Protein AF-A0A3U3R684-F1 (afdb_monomer_lite)

Secondary structure (DSSP, 8-state):
------------PPPSS--HHHHHHEEEETTEEEEE--S-BTTB-HHHHHHHHHHHHHT--HHHHTSPEEEEEEEETTEEEEEEEETTEEEEEEEGGGS--

pLDDT: mean 82.73, std 15.66, range [41.19, 95.19]

Foldseek 3Di:
DDDDPPPPQPFADQDPDDDPVQVLQFADDPNRTDHGADDDDQPDDSNNQSVVLVVQVVPDDPVQVVFDWDWDWDADPNWTWIFIGTPNGTRHIGTPVRTHD

Sequence (101 aa):
MLSIISFYSLAAEPRQEPTDAERARTVYIFHQPIVMLQAKFGLTTPEERVLRIRNTLRNFTKADVNEPLKIVPVTRYNQQGRLIVMNGKPVLLLAQTCLSD

Structure (mmCIF, N/CA/C/O backbone):
data_AF-A0A3U3R684-F1
#
_entry.id   AF-A0A3U3R684-F1
#
loop_
_atom_site.group_PDB
_atom_site.id
_atom_site.type_symbol
_atom_site.label_atom_id
_atom_site.label_alt_id
_atom_site.label_comp_id
_atom_site.label_asym_id
_atom_site.label_entity_id
_atom_site.label_seq_id
_atom_site.pdbx_PDB_ins_code
_atom_site.Cartn_x
_atom_site.Cartn_y
_atom_site.Cartn_z
_atom_site.occupancy
_atom_site.B_iso_or_equiv
_atom_site.auth_seq_id
_atom_site.auth_comp_id
_atom_site.auth_asym_id
_atom_site.auth_atom_id
_atom_site.pdbx_PDB_model_num
ATOM 1 N N . MET A 1 1 ? -9.433 -39.765 5.192 1.00 41.50 1 MET A N 1
ATOM 2 C CA . MET A 1 1 ? -9.143 -38.434 5.763 1.00 41.50 1 MET A CA 1
ATOM 3 C C . MET A 1 1 ? -9.022 -37.452 4.618 1.00 41.50 1 MET A C 1
ATOM 5 O O . MET A 1 1 ? -8.192 -37.668 3.746 1.00 41.50 1 MET A O 1
ATOM 9 N N . LEU A 1 2 ? -9.902 -36.455 4.566 1.00 41.34 2 LEU A N 1
ATOM 10 C CA . LEU A 1 2 ? -9.886 -35.417 3.540 1.00 41.34 2 LEU A CA 1
ATOM 11 C C . LEU A 1 2 ? -8.807 -34.394 3.939 1.00 41.34 2 LEU A C 1
ATOM 13 O O . LEU A 1 2 ? -9.016 -33.624 4.873 1.00 41.34 2 LEU A O 1
ATOM 17 N N . SER A 1 3 ? -7.630 -34.442 3.312 1.00 41.94 3 SER A N 1
ATOM 18 C CA . SER A 1 3 ? -6.587 -33.432 3.529 1.00 41.94 3 SER A CA 1
ATOM 19 C C . SER A 1 3 ? -7.033 -32.113 2.907 1.00 41.94 3 SER A C 1
ATOM 21 O O . SER A 1 3 ? -7.072 -31.976 1.687 1.00 41.94 3 SER A O 1
ATOM 23 N N . ILE A 1 4 ? -7.379 -31.144 3.753 1.00 49.19 4 ILE A N 1
ATOM 24 C CA . ILE A 1 4 ? -7.582 -29.753 3.352 1.00 49.19 4 ILE A CA 1
ATOM 25 C C . ILE A 1 4 ? -6.188 -29.168 3.111 1.00 49.19 4 ILE A C 1
ATOM 27 O O . ILE A 1 4 ? -5.465 -28.861 4.056 1.00 49.19 4 ILE A O 1
ATOM 31 N N . ILE A 1 5 ? -5.784 -29.067 1.847 1.00 49.44 5 ILE A N 1
ATOM 32 C CA . ILE A 1 5 ? -4.576 -28.333 1.464 1.00 49.44 5 ILE A CA 1
ATOM 33 C C . ILE A 1 5 ? -4.954 -26.849 1.476 1.00 49.44 5 ILE A C 1
ATOM 35 O O . ILE A 1 5 ? -5.565 -26.344 0.536 1.00 49.44 5 ILE A O 1
ATOM 39 N N . SER A 1 6 ? -4.651 -26.160 2.576 1.00 43.72 6 SER A N 1
ATOM 40 C CA . SER A 1 6 ? -4.702 -24.698 2.630 1.00 43.72 6 SER A CA 1
ATOM 41 C C . SER A 1 6 ? -3.523 -24.142 1.838 1.00 43.72 6 SER A C 1
ATOM 43 O O . SER A 1 6 ? -2.378 -24.228 2.278 1.00 43.72 6 SER A O 1
ATOM 45 N N . PHE A 1 7 ? -3.802 -23.577 0.665 1.00 41.78 7 PHE A N 1
ATOM 46 C CA . PHE A 1 7 ? -2.839 -22.789 -0.099 1.00 41.78 7 PHE A CA 1
ATOM 47 C C . PHE A 1 7 ? -2.611 -21.463 0.638 1.00 41.78 7 PHE A C 1
ATOM 49 O O . PHE A 1 7 ? -3.407 -20.530 0.535 1.00 41.78 7 PHE A O 1
ATOM 56 N N . TYR A 1 8 ? -1.555 -21.397 1.447 1.00 41.19 8 TYR A N 1
ATOM 57 C CA . TYR A 1 8 ? -1.069 -20.135 1.996 1.00 41.19 8 TYR A CA 1
ATOM 58 C C . TYR A 1 8 ? -0.362 -19.378 0.865 1.00 41.19 8 TYR A C 1
ATOM 60 O O . TYR A 1 8 ? 0.794 -19.657 0.566 1.00 41.19 8 TYR A O 1
ATOM 68 N N . SER A 1 9 ? -1.064 -18.446 0.214 1.00 46.19 9 SER A N 1
ATOM 69 C CA . SER A 1 9 ? -0.457 -17.510 -0.741 1.00 46.19 9 SER A CA 1
ATOM 70 C C . SER A 1 9 ? 0.647 -16.726 -0.037 1.00 46.19 9 SER A C 1
ATOM 72 O O . SER A 1 9 ? 0.363 -15.958 0.884 1.00 46.19 9 SER A O 1
ATOM 74 N N . LEU A 1 10 ? 1.901 -16.935 -0.440 1.00 49.09 10 LEU A N 1
ATOM 75 C CA . LEU A 1 10 ? 3.031 -16.477 0.364 1.00 49.09 10 LEU A CA 1
ATOM 76 C C . LEU A 1 10 ? 3.333 -14.981 0.272 1.00 49.09 10 LEU A C 1
ATOM 78 O O . LEU A 1 10 ? 3.940 -14.496 1.191 1.00 49.09 10 LEU A O 1
ATOM 82 N N . ALA A 1 11 ? 2.908 -14.199 -0.718 1.00 56.19 11 ALA A N 1
ATOM 83 C CA . ALA A 1 11 ? 3.456 -12.844 -0.960 1.00 56.19 11 ALA A CA 1
ATOM 84 C C . ALA A 1 11 ? 5.014 -12.749 -0.928 1.00 56.19 11 ALA A C 1
ATOM 86 O O . ALA A 1 11 ? 5.748 -13.631 -0.488 1.00 56.19 11 ALA A O 1
ATOM 87 N N . ALA A 1 12 ? 5.580 -11.666 -1.461 1.00 61.88 12 ALA A N 1
ATOM 88 C CA . ALA A 1 12 ? 7.030 -11.477 -1.388 1.00 61.88 12 ALA A CA 1
ATOM 89 C C . ALA A 1 12 ? 7.432 -11.053 0.038 1.00 61.88 12 ALA A C 1
ATOM 91 O O . ALA A 1 12 ? 7.313 -9.870 0.384 1.00 61.88 12 ALA A O 1
ATOM 92 N N . GLU A 1 13 ? 7.877 -12.015 0.854 1.00 62.81 13 GLU A N 1
ATOM 93 C CA . GLU A 1 13 ? 8.347 -11.771 2.221 1.00 62.81 13 GLU A CA 1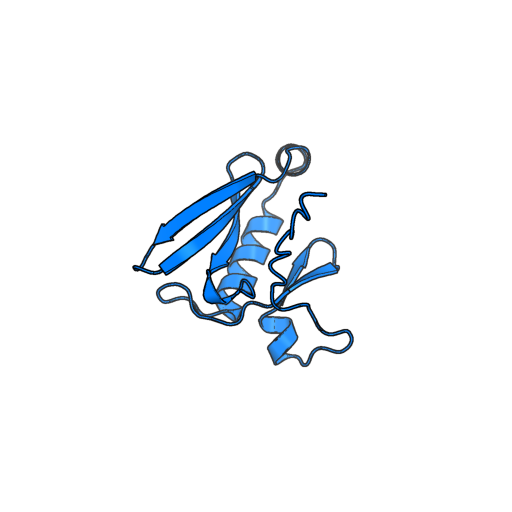
ATOM 94 C C . GLU A 1 13 ? 9.514 -10.763 2.236 1.00 62.81 13 GLU A C 1
ATOM 96 O O . GLU A 1 13 ? 10.464 -10.877 1.451 1.00 62.81 13 GLU A O 1
ATOM 101 N N . PRO A 1 14 ? 9.468 -9.748 3.114 1.00 63.44 14 PRO A N 1
ATOM 102 C CA . PRO A 1 14 ? 10.572 -8.811 3.279 1.00 63.44 14 PRO A CA 1
ATOM 103 C C . PRO A 1 14 ? 11.838 -9.488 3.826 1.00 63.44 14 PRO A C 1
ATOM 105 O O . PRO A 1 14 ? 11.785 -10.219 4.812 1.00 63.44 14 PRO A O 1
ATOM 108 N N . ARG A 1 15 ? 12.997 -9.211 3.216 1.00 68.12 15 ARG A N 1
ATOM 109 C CA . ARG A 1 15 ? 14.301 -9.748 3.655 1.00 68.12 15 ARG A CA 1
ATOM 110 C C . ARG A 1 15 ? 14.756 -9.120 4.979 1.00 68.12 15 ARG A C 1
ATOM 112 O O . ARG A 1 15 ? 14.437 -7.963 5.245 1.00 68.12 15 ARG A O 1
ATOM 119 N N . GLN A 1 16 ? 15.545 -9.860 5.769 1.00 65.50 16 GLN A N 1
ATOM 120 C CA . GLN A 1 16 ? 16.124 -9.376 7.036 1.00 65.50 16 GLN A CA 1
ATOM 121 C C . GLN A 1 16 ? 17.132 -8.226 6.836 1.00 65.50 16 GLN A C 1
ATOM 123 O O . GLN A 1 16 ? 17.147 -7.297 7.638 1.00 65.50 16 GLN A O 1
ATOM 128 N N . GLU A 1 17 ? 17.892 -8.230 5.735 1.00 76.69 17 GLU A N 1
ATOM 129 C CA . GLU A 1 17 ? 18.796 -7.138 5.334 1.00 76.69 17 GLU A CA 1
ATOM 130 C C . GLU A 1 17 ? 18.461 -6.655 3.911 1.00 76.69 17 GLU A C 1
ATOM 132 O O . GLU A 1 17 ? 19.086 -7.070 2.934 1.00 76.69 17 GLU A O 1
ATOM 137 N N . PRO A 1 18 ? 17.417 -5.826 3.752 1.00 79.62 18 PRO A N 1
ATOM 138 C CA . PRO A 1 18 ? 17.003 -5.336 2.447 1.00 79.62 18 PRO A CA 1
ATOM 139 C C . PRO A 1 18 ? 17.924 -4.210 1.964 1.00 79.62 18 PRO A C 1
ATOM 141 O O . PRO A 1 18 ? 18.234 -3.274 2.704 1.00 79.62 18 PRO A O 1
ATOM 144 N N . THR A 1 19 ? 18.287 -4.251 0.683 1.00 86.94 19 THR A N 1
ATOM 145 C CA . THR A 1 19 ? 18.927 -3.127 -0.020 1.00 86.94 19 THR A CA 1
ATOM 146 C C . THR A 1 19 ? 18.024 -1.888 -0.015 1.00 86.94 19 THR A C 1
ATOM 148 O O . THR A 1 19 ? 16.803 -2.000 0.112 1.00 86.94 19 THR A O 1
ATOM 151 N N . ASP A 1 20 ? 18.571 -0.689 -0.234 1.00 87.44 20 ASP A N 1
ATOM 152 C CA . ASP A 1 20 ? 17.755 0.538 -0.270 1.00 87.44 20 ASP A CA 1
ATOM 153 C C . ASP A 1 20 ? 16.646 0.493 -1.335 1.00 87.44 20 ASP A C 1
ATOM 155 O O . ASP A 1 20 ? 15.527 0.958 -1.101 1.00 87.44 20 ASP A O 1
ATOM 159 N N . ALA A 1 21 ? 16.908 -0.153 -2.475 1.00 85.94 21 ALA A N 1
ATOM 160 C CA . ALA A 1 21 ? 15.907 -0.380 -3.513 1.00 85.94 21 ALA A CA 1
ATOM 161 C C . ALA A 1 21 ? 14.791 -1.341 -3.060 1.00 85.94 21 ALA A C 1
ATOM 163 O O . ALA A 1 21 ? 13.626 -1.163 -3.412 1.00 85.94 21 ALA A O 1
ATOM 164 N N . GLU A 1 22 ? 15.104 -2.379 -2.284 1.00 86.94 22 GLU A N 1
ATOM 165 C CA . GLU A 1 22 ? 14.091 -3.265 -1.688 1.00 86.94 22 GLU A CA 1
ATOM 166 C C . GLU A 1 22 ? 13.304 -2.549 -0.583 1.00 86.94 22 GLU A C 1
ATOM 168 O O . GLU A 1 22 ? 12.079 -2.672 -0.521 1.00 86.94 22 GLU A O 1
ATOM 173 N N . ARG A 1 23 ? 13.964 -1.714 0.227 1.00 87.88 23 ARG A N 1
ATOM 174 C CA . ARG A 1 23 ? 13.308 -0.887 1.253 1.00 87.88 23 ARG A CA 1
ATOM 175 C C . ARG A 1 23 ? 12.318 0.100 0.647 1.00 87.88 23 ARG A C 1
ATOM 177 O O . ARG A 1 23 ? 11.214 0.238 1.167 1.00 87.88 23 ARG A O 1
ATOM 184 N N . ALA A 1 24 ? 12.671 0.746 -0.465 1.00 90.25 24 ALA A N 1
ATOM 185 C CA . ALA A 1 24 ? 11.791 1.676 -1.177 1.00 90.25 24 ALA A CA 1
ATOM 186 C C . ALA A 1 24 ? 10.521 1.003 -1.728 1.00 90.25 24 ALA A C 1
ATOM 188 O O . ALA A 1 24 ? 9.484 1.650 -1.871 1.00 90.25 24 ALA A O 1
ATOM 189 N N . ARG A 1 25 ? 10.594 -0.305 -1.996 1.00 91.25 25 ARG A N 1
ATOM 190 C CA . ARG A 1 25 ? 9.492 -1.137 -2.497 1.00 91.25 25 ARG A CA 1
ATOM 191 C C . ARG A 1 25 ? 8.731 -1.870 -1.394 1.00 91.25 25 ARG A C 1
ATOM 193 O O . ARG A 1 25 ? 7.710 -2.495 -1.675 1.00 91.25 25 ARG A O 1
ATOM 200 N N . THR A 1 26 ? 9.184 -1.777 -0.147 1.00 89.62 26 THR A N 1
ATOM 201 C CA . THR A 1 26 ? 8.584 -2.475 0.991 1.00 89.62 26 THR A CA 1
ATOM 202 C C . THR A 1 26 ? 7.647 -1.558 1.765 1.00 89.62 26 THR A C 1
ATOM 204 O O . THR A 1 26 ? 7.992 -0.442 2.156 1.00 89.62 26 THR A O 1
ATOM 207 N N . VAL A 1 27 ? 6.430 -2.041 2.005 1.00 89.94 27 VAL A N 1
ATOM 208 C CA . VAL A 1 27 ? 5.456 -1.374 2.868 1.00 89.94 27 VAL A CA 1
ATOM 209 C C . VAL A 1 27 ? 5.784 -1.714 4.315 1.00 89.94 27 VAL A C 1
ATOM 211 O O . VAL A 1 27 ? 5.815 -2.886 4.684 1.00 89.94 27 VAL A O 1
ATOM 214 N N . TYR A 1 28 ? 5.982 -0.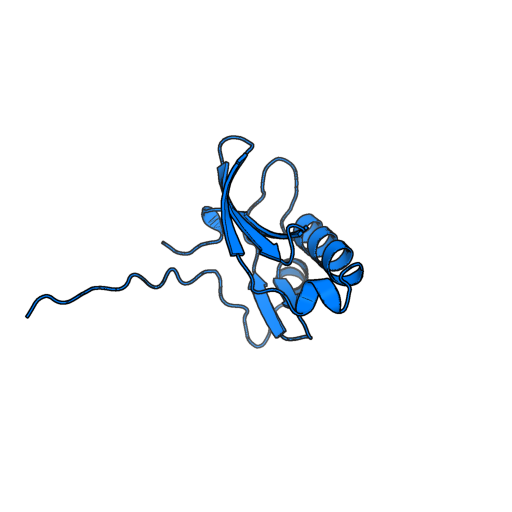683 5.135 1.00 87.50 28 TYR A N 1
ATOM 215 C CA . TYR A 1 28 ? 6.183 -0.815 6.576 1.00 87.50 28 TYR A CA 1
ATOM 216 C C . TYR A 1 28 ? 4.964 -0.294 7.333 1.00 87.50 28 TYR A C 1
ATOM 218 O O . TYR A 1 28 ? 4.470 0.797 7.040 1.00 87.50 28 TYR A O 1
ATOM 226 N N . ILE A 1 29 ? 4.524 -1.044 8.341 1.00 84.69 29 ILE A N 1
ATOM 227 C CA . ILE A 1 29 ? 3.488 -0.640 9.297 1.00 84.69 29 ILE A CA 1
ATOM 228 C C . ILE A 1 29 ? 4.073 -0.828 10.698 1.00 84.69 29 ILE A C 1
ATOM 230 O O . ILE A 1 29 ? 4.624 -1.880 10.995 1.00 84.69 29 ILE A O 1
ATOM 234 N N . PHE A 1 30 ? 4.025 0.207 11.542 1.00 81.19 30 PHE A N 1
ATOM 235 C CA . PHE A 1 30 ? 4.646 0.206 12.880 1.00 81.19 30 PHE A CA 1
ATOM 236 C C . PHE A 1 30 ? 6.114 -0.273 12.902 1.00 81.19 30 PHE A C 1
ATOM 238 O O . PHE A 1 30 ? 6.547 -0.909 13.856 1.00 81.19 30 PHE A O 1
ATOM 245 N N . HIS A 1 31 ? 6.887 0.061 11.861 1.00 82.44 31 HIS A N 1
ATOM 246 C CA . HIS A 1 31 ? 8.284 -0.365 11.646 1.00 82.44 31 HIS A CA 1
ATOM 247 C C . HIS A 1 31 ? 8.481 -1.845 11.292 1.00 82.44 31 HIS A C 1
ATOM 249 O O . HIS A 1 31 ? 9.610 -2.264 11.054 1.00 82.44 31 HIS A O 1
ATOM 255 N N . GLN A 1 32 ? 7.405 -2.617 11.170 1.00 85.31 32 GLN A N 1
ATOM 256 C CA . GLN A 1 32 ? 7.459 -3.984 10.672 1.00 85.31 32 GLN A CA 1
ATOM 257 C C . GLN A 1 32 ? 7.261 -3.988 9.157 1.00 85.31 32 GLN A C 1
ATOM 259 O O . GLN A 1 32 ? 6.337 -3.331 8.661 1.00 85.31 32 GLN A O 1
ATOM 264 N N . PRO A 1 33 ? 8.119 -4.685 8.400 1.00 87.12 33 PRO A N 1
ATOM 265 C CA . PRO A 1 33 ? 7.912 -4.822 6.977 1.00 87.12 33 PRO A CA 1
ATOM 266 C C . PRO A 1 33 ? 6.772 -5.821 6.745 1.00 87.12 33 PRO A C 1
ATOM 268 O O . PRO A 1 33 ? 6.779 -6.923 7.281 1.00 87.12 33 PRO A O 1
ATOM 271 N N . ILE A 1 34 ? 5.769 -5.419 5.969 1.00 85.75 34 ILE A N 1
ATOM 272 C CA . ILE A 1 34 ? 4.549 -6.213 5.769 1.00 85.75 34 ILE A CA 1
ATOM 273 C C . ILE A 1 34 ? 4.576 -6.937 4.429 1.00 85.75 34 ILE A C 1
ATOM 275 O O . ILE A 1 34 ? 4.177 -8.090 4.334 1.00 85.75 34 ILE A O 1
ATOM 279 N N . VAL A 1 35 ? 5.019 -6.252 3.376 1.00 87.12 35 VAL A N 1
ATOM 280 C CA . VAL A 1 35 ? 5.044 -6.807 2.020 1.00 87.12 35 VAL A CA 1
ATOM 281 C C . VAL A 1 35 ? 5.972 -5.992 1.134 1.00 87.12 35 VAL A C 1
ATOM 283 O O . VAL A 1 35 ? 5.991 -4.759 1.212 1.00 87.12 35 VAL A O 1
ATOM 286 N N . MET A 1 36 ? 6.700 -6.667 0.249 1.00 89.56 36 MET A N 1
ATOM 287 C CA . MET A 1 36 ? 7.434 -6.012 -0.828 1.00 89.56 36 MET A CA 1
ATOM 288 C C . MET A 1 36 ? 6.585 -5.955 -2.105 1.00 89.56 36 MET A C 1
ATOM 290 O O . MET A 1 36 ? 6.132 -6.973 -2.625 1.00 89.56 36 MET A O 1
ATOM 294 N N . LEU A 1 37 ? 6.364 -4.754 -2.642 1.00 90.62 37 LEU A N 1
ATOM 295 C CA . LEU A 1 37 ? 5.660 -4.562 -3.906 1.00 90.62 37 LEU A CA 1
ATOM 296 C C . LEU A 1 37 ? 6.610 -4.834 -5.077 1.00 90.62 37 LEU A C 1
ATOM 298 O O . LEU A 1 37 ? 7.645 -4.187 -5.207 1.00 90.62 37 LEU A O 1
ATOM 302 N N . GLN A 1 38 ? 6.245 -5.770 -5.953 1.00 84.69 38 GLN A N 1
ATOM 303 C CA . GLN A 1 38 ? 7.117 -6.178 -7.062 1.00 84.69 38 GLN A CA 1
ATOM 304 C C . GLN A 1 38 ? 6.728 -5.580 -8.418 1.00 84.69 38 GLN A C 1
ATOM 306 O O . GLN A 1 38 ? 7.585 -5.406 -9.279 1.00 84.69 38 GLN A O 1
ATOM 311 N N . ALA A 1 39 ? 5.454 -5.230 -8.612 1.00 84.31 39 ALA A N 1
ATOM 312 C CA . ALA A 1 39 ? 4.929 -4.840 -9.918 1.00 84.31 39 ALA A CA 1
ATOM 313 C C . ALA A 1 39 ? 4.214 -3.485 -9.910 1.00 84.31 39 ALA A C 1
ATOM 315 O O . ALA A 1 39 ? 3.663 -3.037 -8.895 1.00 84.31 39 ALA A O 1
ATOM 316 N N . LYS A 1 40 ? 4.168 -2.861 -11.092 1.00 90.44 40 LYS A N 1
ATOM 317 C CA . LYS A 1 40 ? 3.296 -1.713 -11.353 1.00 90.44 40 LYS A CA 1
ATOM 318 C C . LYS A 1 40 ? 1.830 -2.115 -11.210 1.00 90.44 40 LYS A C 1
ATOM 320 O O . LYS A 1 40 ? 1.443 -3.244 -11.515 1.00 90.44 40 LYS A O 1
ATOM 325 N N . PHE A 1 41 ? 1.015 -1.162 -10.777 1.00 87.88 41 PHE A N 1
ATOM 326 C CA . PHE A 1 41 ? -0.438 -1.292 -10.822 1.00 87.88 41 PHE A CA 1
ATOM 327 C C . PHE A 1 41 ? -1.015 -0.062 -11.522 1.00 87.88 41 PHE A C 1
ATOM 329 O O . PHE A 1 41 ? -0.872 1.063 -11.027 1.00 87.88 41 PHE A O 1
ATOM 336 N N . GLY A 1 42 ? -1.603 -0.264 -12.700 1.00 88.81 42 GLY A N 1
ATOM 337 C CA . GLY A 1 42 ? -1.843 0.812 -13.657 1.00 88.81 42 GLY A CA 1
ATOM 338 C C . GLY A 1 42 ? -0.537 1.524 -14.023 1.00 88.81 42 GLY A C 1
ATOM 339 O O . GLY A 1 42 ? 0.453 0.886 -14.376 1.00 88.81 42 GLY A O 1
ATOM 340 N N . LEU A 1 43 ? -0.524 2.852 -13.892 1.00 90.25 43 LEU A N 1
ATOM 341 C CA . LEU A 1 43 ? 0.636 3.689 -14.226 1.00 90.25 43 LEU A CA 1
ATOM 342 C C . LEU A 1 43 ? 1.620 3.896 -13.061 1.00 90.25 43 LEU A C 1
ATOM 344 O O . LEU A 1 43 ? 2.667 4.496 -13.269 1.00 90.25 43 LEU A O 1
ATOM 348 N N . THR A 1 44 ? 1.306 3.405 -11.857 1.00 91.62 44 THR A N 1
ATOM 349 C CA . THR A 1 44 ? 2.108 3.681 -10.648 1.00 91.62 44 THR A CA 1
ATOM 350 C C . THR A 1 44 ? 3.193 2.636 -10.402 1.00 91.62 44 THR A C 1
ATOM 352 O O . THR A 1 44 ? 2.922 1.430 -10.496 1.00 91.62 44 THR A O 1
ATOM 355 N N . THR A 1 45 ? 4.406 3.078 -10.055 1.00 93.81 45 THR A N 1
ATOM 356 C CA . THR A 1 45 ? 5.518 2.187 -9.680 1.00 93.81 45 THR A CA 1
ATOM 357 C C . THR A 1 45 ? 5.328 1.593 -8.278 1.00 93.81 45 THR A C 1
ATOM 359 O O . THR A 1 45 ? 4.535 2.107 -7.480 1.00 93.81 45 THR A O 1
ATOM 362 N N . PRO A 1 46 ? 6.022 0.489 -7.942 1.00 92.75 46 PRO A N 1
ATOM 363 C CA . PRO A 1 46 ? 6.058 -0.024 -6.575 1.00 92.75 46 PRO A CA 1
ATOM 364 C C . PRO A 1 46 ? 6.416 1.037 -5.522 1.00 92.75 46 PRO A C 1
ATOM 366 O O . PRO A 1 46 ? 5.724 1.153 -4.513 1.00 92.75 46 PRO A O 1
ATOM 369 N N . GLU A 1 47 ? 7.437 1.852 -5.773 1.00 94.19 47 GLU A N 1
ATOM 370 C CA . GLU A 1 47 ? 7.946 2.877 -4.855 1.00 94.19 47 GLU A CA 1
ATOM 371 C C . GLU A 1 47 ? 6.922 3.999 -4.643 1.00 94.19 47 GLU A C 1
ATOM 373 O O . GLU A 1 47 ? 6.609 4.365 -3.508 1.00 94.19 47 GLU A O 1
ATOM 378 N N . GLU A 1 48 ? 6.315 4.502 -5.723 1.00 95.19 48 GLU A N 1
ATOM 379 C CA . GLU A 1 48 ? 5.239 5.500 -5.654 1.00 95.19 48 GLU A CA 1
ATOM 380 C C . GLU A 1 48 ? 4.044 4.986 -4.849 1.00 95.19 48 GLU A C 1
ATOM 382 O O . GLU A 1 48 ? 3.423 5.716 -4.068 1.00 95.19 48 GLU A O 1
ATOM 387 N N . ARG A 1 49 ? 3.720 3.699 -5.005 1.00 93.38 49 ARG A N 1
ATOM 388 C CA . ARG A 1 49 ? 2.652 3.061 -4.237 1.00 93.38 49 ARG A CA 1
ATOM 389 C C . ARG A 1 49 ? 3.010 2.972 -2.760 1.00 93.38 49 ARG A C 1
ATOM 391 O O . ARG A 1 49 ? 2.145 3.300 -1.950 1.00 93.38 49 ARG 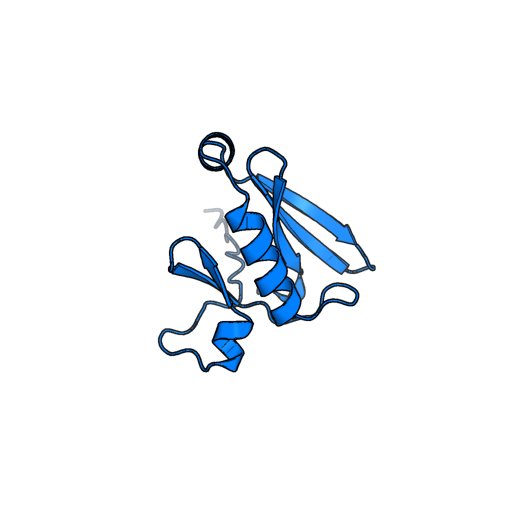A O 1
ATOM 398 N N . VAL A 1 50 ? 4.243 2.599 -2.405 1.00 93.94 50 VAL A N 1
ATOM 399 C CA . VAL A 1 50 ? 4.724 2.615 -1.010 1.00 93.94 50 VAL A CA 1
ATOM 400 C C . VAL A 1 50 ? 4.600 4.016 -0.412 1.00 93.94 50 VAL A C 1
ATOM 402 O O . VAL A 1 50 ? 4.070 4.162 0.690 1.00 93.94 50 VAL A O 1
ATOM 405 N N . LEU A 1 51 ? 5.007 5.056 -1.145 1.00 93.44 51 LEU A N 1
ATOM 406 C CA . LEU A 1 51 ? 4.870 6.445 -0.696 1.00 93.44 51 LEU A CA 1
ATOM 407 C C . LEU A 1 51 ? 3.405 6.839 -0.481 1.00 93.44 51 LEU A C 1
ATOM 409 O O . LEU A 1 51 ? 3.061 7.409 0.556 1.00 93.44 51 LEU A O 1
ATOM 413 N N . ARG A 1 52 ? 2.513 6.488 -1.412 1.00 92.19 52 ARG A N 1
ATOM 414 C CA . ARG A 1 52 ? 1.075 6.758 -1.275 1.00 92.19 52 ARG A CA 1
ATOM 415 C C . ARG A 1 52 ? 0.464 6.033 -0.076 1.00 92.19 52 ARG A C 1
ATOM 417 O O . ARG A 1 52 ? -0.331 6.631 0.649 1.00 92.19 52 ARG A O 1
ATOM 424 N N . ILE A 1 53 ? 0.835 4.773 0.148 1.00 92.75 53 ILE A N 1
ATOM 425 C CA . ILE A 1 53 ? 0.391 3.984 1.305 1.00 92.75 53 ILE A CA 1
ATOM 426 C C . ILE A 1 53 ? 0.871 4.643 2.597 1.00 92.75 53 ILE A C 1
ATOM 428 O O . ILE A 1 53 ? 0.067 4.882 3.492 1.00 92.75 53 ILE A O 1
ATOM 432 N N . ARG A 1 54 ? 2.149 5.035 2.665 1.00 91.69 54 ARG A N 1
ATOM 433 C CA . ARG A 1 54 ? 2.712 5.752 3.816 1.00 91.69 54 ARG A CA 1
ATOM 434 C C . ARG A 1 54 ? 1.941 7.039 4.111 1.00 91.69 54 ARG A C 1
ATOM 436 O O . ARG A 1 54 ? 1.579 7.276 5.258 1.00 91.69 54 ARG A O 1
ATOM 443 N N . ASN A 1 55 ? 1.654 7.847 3.091 1.00 91.69 55 ASN A N 1
ATOM 444 C CA . ASN A 1 55 ? 0.874 9.078 3.252 1.00 91.69 55 ASN A CA 1
ATOM 445 C C . ASN A 1 55 ? -0.556 8.795 3.724 1.00 91.69 55 ASN A C 1
ATOM 447 O O . ASN A 1 55 ? -1.084 9.525 4.554 1.00 91.69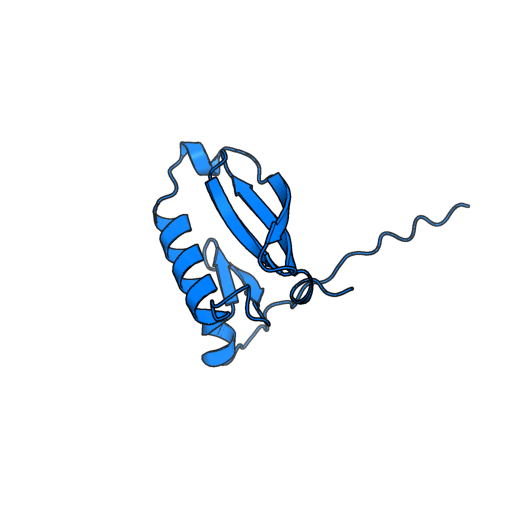 55 ASN A O 1
ATOM 451 N N . THR A 1 56 ? -1.162 7.712 3.237 1.00 89.69 56 THR A N 1
ATOM 452 C CA . THR A 1 56 ? -2.510 7.302 3.639 1.00 89.69 56 THR A CA 1
ATOM 453 C C . THR A 1 56 ? -2.544 6.874 5.105 1.00 89.69 56 THR A C 1
ATOM 455 O O . THR A 1 56 ? -3.365 7.378 5.863 1.00 89.69 56 THR A O 1
ATOM 458 N N . LEU A 1 57 ? -1.599 6.030 5.530 1.00 89.25 57 LEU A N 1
ATOM 459 C CA . LEU A 1 57 ? -1.475 5.556 6.911 1.00 89.25 57 LEU A CA 1
ATOM 460 C C . LEU A 1 57 ? -1.223 6.691 7.913 1.00 89.25 57 LEU A C 1
ATOM 462 O O . LEU A 1 57 ? -1.739 6.647 9.024 1.00 89.25 57 LEU A O 1
ATOM 466 N N . ARG A 1 58 ? -0.475 7.735 7.529 1.00 90.50 58 ARG A N 1
ATOM 467 C CA . ARG A 1 58 ? -0.259 8.921 8.384 1.00 90.50 58 ARG A CA 1
ATOM 468 C C . ARG A 1 58 ? -1.546 9.689 8.692 1.00 90.50 58 ARG A C 1
ATOM 470 O O . ARG A 1 58 ? -1.586 10.399 9.689 1.00 90.50 58 ARG A O 1
ATOM 477 N N . ASN A 1 59 ? -2.574 9.539 7.859 1.00 91.25 59 ASN A N 1
ATOM 478 C CA . ASN A 1 59 ? -3.863 10.208 8.022 1.00 91.25 59 ASN A CA 1
ATOM 479 C C . ASN A 1 59 ? -4.891 9.345 8.775 1.00 91.25 59 ASN A C 1
ATOM 481 O O . ASN A 1 59 ? -6.061 9.722 8.860 1.00 91.25 59 ASN A O 1
ATOM 485 N N . PHE A 1 60 ? -4.490 8.177 9.288 1.00 90.94 60 PHE A N 1
ATOM 486 C CA . PHE A 1 60 ? -5.380 7.314 10.058 1.00 90.94 60 PHE A CA 1
ATOM 487 C C . PHE A 1 60 ? -5.523 7.820 11.488 1.00 90.94 60 PHE A C 1
ATOM 489 O O . PHE A 1 60 ? -4.567 8.234 12.139 1.00 90.94 60 PHE A O 1
ATOM 496 N N . THR A 1 61 ? -6.753 7.763 11.978 1.00 92.69 61 THR A N 1
ATOM 497 C CA . THR A 1 61 ? -7.124 8.154 13.335 1.00 92.69 61 THR A CA 1
ATOM 498 C C . THR A 1 61 ? -7.194 6.937 14.252 1.00 92.69 61 THR A C 1
ATOM 500 O O . THR A 1 61 ? -7.229 5.793 13.796 1.00 92.69 61 THR A O 1
ATOM 503 N N . LYS A 1 62 ? -7.300 7.176 15.565 1.00 91.81 62 LYS A N 1
ATOM 504 C CA . LYS A 1 62 ? -7.529 6.106 16.549 1.00 91.81 62 LYS A CA 1
ATOM 505 C C . LYS A 1 62 ? -8.808 5.306 16.258 1.00 91.81 62 LYS A C 1
ATOM 507 O O . LYS A 1 62 ? -8.827 4.100 16.459 1.00 91.81 62 LYS A O 1
ATOM 512 N N . ALA A 1 63 ? -9.859 5.973 15.778 1.00 93.12 63 ALA A N 1
ATOM 513 C CA . ALA A 1 63 ? -11.105 5.310 15.406 1.00 93.12 63 ALA A CA 1
ATOM 514 C C . ALA A 1 63 ? -10.905 4.370 14.210 1.00 93.12 63 ALA A C 1
ATOM 516 O O . ALA A 1 63 ? -11.433 3.267 14.220 1.00 93.12 63 ALA A O 1
ATOM 517 N N . ASP A 1 64 ? -10.090 4.773 13.228 1.00 91.88 64 ASP A N 1
ATOM 518 C CA . ASP A 1 64 ? -9.797 3.923 12.073 1.00 91.88 64 ASP A CA 1
ATOM 519 C C . ASP A 1 64 ? -9.069 2.643 12.496 1.00 91.88 64 ASP A C 1
ATOM 521 O O . ASP A 1 64 ? -9.490 1.555 12.129 1.00 91.88 64 ASP A O 1
ATOM 525 N N . VAL A 1 65 ? -8.018 2.762 13.314 1.00 89.12 65 VAL A N 1
ATOM 526 C CA . VAL A 1 65 ? -7.179 1.615 13.722 1.00 89.12 65 VAL A CA 1
ATOM 527 C C . VAL A 1 65 ? -7.850 0.636 14.681 1.00 89.12 65 VAL A C 1
ATOM 529 O O . VAL A 1 65 ? -7.348 -0.470 14.853 1.00 89.12 65 VAL A O 1
ATOM 532 N N . ASN A 1 66 ? -8.970 1.021 15.295 1.00 92.50 66 ASN A N 1
ATOM 533 C CA . ASN A 1 66 ? -9.764 0.124 16.134 1.00 92.50 66 ASN A CA 1
ATOM 534 C C . ASN A 1 66 ? -10.659 -0.815 15.312 1.00 92.50 66 ASN A C 1
ATOM 536 O O . ASN A 1 66 ? -11.164 -1.798 15.851 1.00 92.50 66 ASN A O 1
ATOM 540 N N . GLU A 1 67 ? -10.865 -0.523 14.028 1.00 94.00 67 GLU A N 1
ATOM 541 C CA . GLU A 1 67 ? -11.653 -1.369 13.140 1.00 94.00 67 GLU A CA 1
ATOM 542 C C . GLU A 1 67 ? -10.793 -2.488 12.533 1.00 94.00 67 GLU A C 1
ATOM 544 O O . GLU A 1 67 ? -9.635 -2.263 12.162 1.00 94.00 67 GLU A O 1
ATOM 549 N N . PRO A 1 68 ? -11.349 -3.699 12.354 1.00 92.81 68 PRO A N 1
ATOM 550 C CA . PRO A 1 68 ? -10.622 -4.792 11.731 1.00 92.81 68 PRO A CA 1
ATOM 551 C C . PRO A 1 68 ? -10.307 -4.495 10.260 1.00 92.81 68 PRO A C 1
ATOM 553 O O . PRO A 1 68 ? -11.088 -3.870 9.532 1.00 92.81 68 PRO A O 1
ATOM 556 N N . LEU A 1 69 ? -9.173 -5.028 9.798 1.00 91.94 69 LEU A N 1
ATOM 557 C CA . LEU A 1 69 ? -8.833 -5.055 8.379 1.00 91.94 69 LEU A CA 1
ATOM 558 C C . LEU A 1 69 ? -9.839 -5.914 7.606 1.00 91.94 69 LEU A C 1
ATOM 560 O O . LEU A 1 69 ? -10.163 -7.032 8.007 1.00 91.94 69 LEU A O 1
ATOM 564 N N . LYS A 1 70 ? -10.292 -5.409 6.459 1.00 94.06 70 LYS A N 1
ATOM 565 C CA . LYS A 1 70 ? -11.149 -6.136 5.515 1.00 94.06 70 LYS A CA 1
ATOM 566 C C . LYS A 1 70 ? -10.462 -6.213 4.161 1.00 94.06 70 LYS A C 1
ATOM 568 O O . LYS A 1 70 ? -9.787 -5.273 3.745 1.00 94.06 70 LYS A O 1
ATOM 573 N N . ILE A 1 71 ? -10.655 -7.326 3.464 1.00 93.62 71 ILE A N 1
ATOM 574 C CA . ILE A 1 71 ? -10.101 -7.545 2.128 1.00 93.62 71 ILE A CA 1
ATOM 575 C C . ILE A 1 71 ? -11.242 -7.487 1.120 1.00 93.62 71 ILE A C 1
ATOM 577 O O . ILE A 1 71 ? -12.212 -8.232 1.228 1.00 93.62 71 ILE A O 1
ATOM 581 N N . VAL A 1 72 ? -11.108 -6.614 0.127 1.00 94.00 72 VAL A N 1
ATOM 582 C CA . VAL A 1 72 ? -12.067 -6.451 -0.964 1.00 94.00 72 VAL A CA 1
ATOM 583 C C . VAL A 1 72 ? -11.383 -6.845 -2.277 1.00 94.00 72 V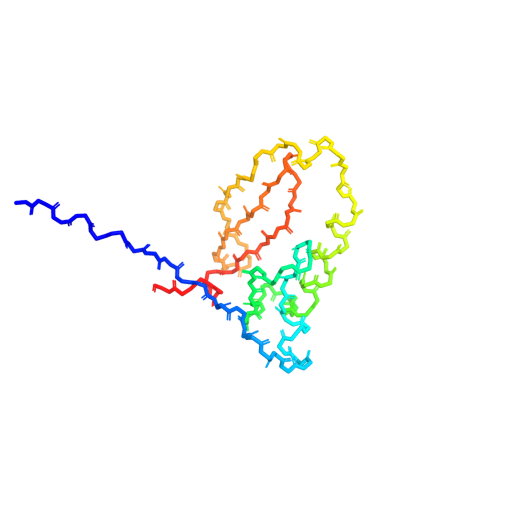AL A C 1
ATOM 585 O O . VAL A 1 72 ? -10.337 -6.274 -2.608 1.00 94.00 72 VAL A O 1
ATOM 588 N N . PRO A 1 73 ? -11.914 -7.819 -3.040 1.00 93.69 73 PRO A N 1
ATOM 589 C CA . PRO A 1 73 ? -11.398 -8.113 -4.371 1.00 93.69 73 PRO A CA 1
ATOM 590 C C . PRO A 1 73 ? -11.672 -6.926 -5.296 1.00 93.69 73 PRO A C 1
ATOM 592 O O . PRO A 1 73 ? -12.759 -6.349 -5.282 1.00 93.69 73 PRO A O 1
ATOM 595 N N . VAL A 1 74 ? -10.681 -6.542 -6.098 1.00 92.62 74 VAL A N 1
ATOM 596 C CA . VAL A 1 74 ? -10.814 -5.421 -7.033 1.00 92.62 74 VAL A CA 1
ATOM 597 C C . VAL A 1 74 ? -10.225 -5.770 -8.390 1.00 92.62 74 VAL A C 1
ATOM 599 O O . VAL A 1 74 ? -9.197 -6.440 -8.476 1.00 92.62 74 VAL A O 1
ATOM 602 N N . THR A 1 75 ? -10.843 -5.240 -9.441 1.00 92.56 75 THR A N 1
ATOM 603 C CA . THR A 1 75 ? -10.312 -5.275 -10.806 1.00 92.56 75 THR A CA 1
ATOM 604 C C . THR A 1 75 ? -10.183 -3.842 -11.299 1.00 92.56 75 THR A C 1
ATOM 606 O O . THR A 1 75 ? -11.169 -3.108 -11.350 1.00 92.56 75 THR A O 1
ATOM 609 N N . ARG A 1 76 ? -8.962 -3.407 -11.618 1.00 89.38 76 ARG A N 1
ATOM 610 C CA . ARG A 1 76 ? -8.674 -2.067 -12.157 1.00 89.38 76 ARG A CA 1
ATOM 611 C C . ARG A 1 76 ? -7.531 -2.157 -13.154 1.00 89.38 76 ARG A C 1
ATOM 613 O O . ARG A 1 76 ? -6.610 -2.931 -12.944 1.00 89.38 76 ARG A O 1
ATOM 620 N N . TYR A 1 77 ? -7.583 -1.363 -14.223 1.00 89.19 77 TYR A N 1
ATOM 621 C CA . TYR A 1 77 ? -6.569 -1.389 -15.291 1.00 89.19 77 TYR A CA 1
ATOM 622 C C . TYR A 1 77 ? -6.361 -2.788 -15.897 1.00 89.19 77 TYR A C 1
ATOM 624 O O . TYR A 1 77 ? -5.243 -3.162 -16.229 1.00 89.19 77 TYR A O 1
ATOM 632 N N . ASN A 1 78 ? -7.434 -3.584 -15.981 1.00 89.19 78 ASN A N 1
ATOM 633 C CA . ASN A 1 78 ? -7.390 -4.998 -16.372 1.00 89.19 78 ASN A CA 1
ATOM 634 C C . ASN A 1 78 ? -6.466 -5.877 -15.497 1.00 89.19 78 ASN A C 1
ATOM 636 O O . ASN A 1 78 ? -6.082 -6.973 -15.890 1.00 89.19 78 ASN A O 1
ATOM 640 N N . GLN A 1 79 ? -6.111 -5.403 -14.300 1.00 88.81 79 GLN A N 1
ATOM 641 C CA . GLN A 1 79 ? -5.345 -6.133 -13.300 1.00 88.81 79 GLN A CA 1
ATOM 642 C C . GLN A 1 79 ? -6.253 -6.479 -12.121 1.00 88.81 79 GLN A C 1
ATOM 644 O O . GLN A 1 79 ? -6.979 -5.629 -11.593 1.00 88.81 79 GLN A O 1
ATOM 649 N N . GLN A 1 80 ? -6.194 -7.736 -11.691 1.00 91.44 80 GLN A N 1
ATOM 650 C CA . GLN A 1 80 ? -6.824 -8.165 -10.449 1.00 91.44 80 GLN A CA 1
ATOM 651 C C . GLN A 1 80 ? -5.950 -7.789 -9.252 1.00 91.44 80 GLN A C 1
ATOM 653 O O . GLN A 1 80 ? -4.717 -7.734 -9.331 1.00 91.44 80 GLN A O 1
ATOM 658 N N . GLY A 1 81 ? -6.598 -7.538 -8.123 1.00 90.62 81 GLY A N 1
ATOM 659 C CA . GLY A 1 81 ? -5.920 -7.253 -6.875 1.00 90.62 81 GLY A CA 1
ATOM 660 C C . GLY A 1 81 ? -6.784 -7.497 -5.649 1.00 90.62 81 GLY A C 1
ATOM 661 O O . GLY A 1 81 ? -7.952 -7.895 -5.722 1.00 90.62 81 GLY A O 1
ATOM 662 N N . ARG A 1 82 ? -6.175 -7.251 -4.496 1.00 92.12 82 ARG A N 1
ATOM 663 C CA . ARG A 1 82 ? -6.813 -7.277 -3.182 1.00 92.12 82 ARG A CA 1
ATOM 664 C C . ARG A 1 82 ? -6.619 -5.915 -2.540 1.00 92.12 82 ARG A C 1
ATOM 666 O O . ARG A 1 82 ? -5.489 -5.495 -2.294 1.00 92.12 82 ARG A O 1
ATOM 673 N N . LEU A 1 83 ? -7.718 -5.204 -2.316 1.00 92.88 83 LEU A N 1
ATOM 674 C CA . LEU A 1 83 ? -7.709 -3.953 -1.578 1.00 92.88 83 LEU A CA 1
ATOM 675 C C . LEU A 1 83 ? -7.942 -4.262 -0.103 1.00 92.88 83 LEU A C 1
ATOM 677 O O . LEU A 1 83 ? -9.010 -4.727 0.283 1.00 92.88 83 LEU A O 1
ATOM 681 N N . ILE A 1 84 ? -6.935 -3.989 0.710 1.00 92.94 84 ILE A N 1
ATOM 682 C CA . ILE A 1 84 ? -7.035 -4.021 2.160 1.00 92.94 84 ILE A CA 1
ATOM 683 C C . ILE A 1 84 ? -7.576 -2.664 2.598 1.00 92.94 84 ILE A C 1
ATOM 685 O O . ILE A 1 84 ? -7.013 -1.619 2.252 1.00 92.94 84 ILE A O 1
ATOM 689 N N . VAL A 1 85 ? -8.680 -2.683 3.336 1.00 94.12 85 VAL A N 1
ATOM 690 C CA . VAL A 1 85 ? -9.344 -1.497 3.877 1.00 94.12 85 VAL A CA 1
ATOM 691 C C . VAL A 1 85 ? -9.473 -1.599 5.389 1.00 94.12 85 VAL A C 1
ATOM 693 O O . VAL A 1 85 ? -9.564 -2.690 5.947 1.00 94.12 85 VAL A O 1
ATOM 696 N N . MET A 1 86 ? -9.520 -0.449 6.042 1.00 93.81 86 MET A N 1
ATOM 697 C CA . MET A 1 86 ? -9.724 -0.311 7.479 1.00 93.81 86 MET A CA 1
ATOM 698 C C . MET A 1 86 ? -10.676 0.854 7.687 1.00 93.81 86 MET A C 1
ATOM 700 O O . MET A 1 86 ? -10.463 1.922 7.112 1.00 93.81 86 MET A O 1
ATOM 704 N N . ASN A 1 87 ? -11.759 0.631 8.427 1.00 93.94 87 ASN A N 1
ATOM 705 C CA . ASN A 1 87 ? -12.817 1.630 8.588 1.00 93.94 87 ASN A CA 1
ATOM 706 C C . ASN A 1 87 ? -13.287 2.255 7.246 1.00 93.94 87 ASN A C 1
ATOM 708 O O . ASN A 1 87 ? -13.451 3.464 7.109 1.00 93.94 87 ASN A O 1
ATOM 712 N N . GLY A 1 88 ? -13.388 1.437 6.188 1.00 91.31 88 GLY A N 1
ATOM 713 C CA . GLY A 1 88 ? -13.758 1.879 4.833 1.00 91.31 88 GLY A CA 1
ATOM 714 C C . GLY A 1 88 ? -12.679 2.656 4.058 1.00 91.31 88 GLY A C 1
ATOM 715 O O . GLY A 1 88 ? -12.849 2.892 2.862 1.00 91.31 88 GLY A O 1
ATOM 716 N N . LYS A 1 89 ? -11.551 3.012 4.683 1.00 93.06 89 LYS A N 1
ATOM 717 C CA . LYS A 1 89 ? -10.430 3.713 4.042 1.00 93.06 89 LYS A CA 1
ATOM 718 C C . LYS A 1 89 ? -9.444 2.717 3.424 1.00 93.06 89 LYS A C 1
ATOM 720 O O . LYS A 1 89 ? -9.160 1.684 4.036 1.00 93.06 89 LYS A O 1
ATOM 725 N N . PRO A 1 90 ? -8.886 2.998 2.232 1.00 91.50 90 PRO A N 1
ATOM 726 C CA . PRO A 1 90 ? -7.880 2.135 1.629 1.00 91.50 90 PRO A CA 1
ATOM 727 C C . PRO A 1 90 ? -6.592 2.163 2.456 1.00 91.50 90 PRO A C 1
ATOM 729 O O . PRO A 1 90 ? -6.068 3.230 2.746 1.00 91.50 90 PRO A O 1
ATOM 732 N N . VAL A 1 91 ? -6.067 0.993 2.803 1.00 91.69 91 VAL A N 1
ATOM 733 C CA . VAL A 1 91 ? -4.772 0.840 3.482 1.00 91.69 91 VAL A CA 1
ATOM 734 C C . VAL A 1 91 ? -3.700 0.502 2.458 1.00 91.69 91 VAL A C 1
ATOM 736 O O . VAL A 1 91 ? -2.693 1.189 2.324 1.00 91.69 91 VAL A O 1
ATOM 739 N N . LEU A 1 92 ? -3.935 -0.573 1.711 1.00 91.19 92 LEU A N 1
ATOM 740 C CA . LEU A 1 92 ? -2.957 -1.193 0.834 1.00 91.19 92 LEU A CA 1
ATOM 741 C C . LEU A 1 92 ? -3.698 -1.869 -0.313 1.00 91.19 92 LEU A C 1
ATOM 743 O O . LEU A 1 92 ? -4.656 -2.604 -0.103 1.00 91.19 92 LEU A O 1
ATOM 747 N N . LEU A 1 93 ? -3.237 -1.639 -1.535 1.00 91.06 93 LEU A N 1
ATOM 748 C CA . LEU A 1 93 ? -3.666 -2.408 -2.694 1.00 91.06 93 LEU A CA 1
ATOM 749 C C . LEU A 1 93 ? -2.560 -3.392 -3.040 1.00 91.06 93 LEU A C 1
ATOM 751 O O . LEU A 1 93 ? -1.449 -2.952 -3.327 1.00 91.06 93 LEU A O 1
ATOM 755 N N . LEU A 1 94 ? -2.865 -4.684 -3.056 1.00 89.19 94 LEU A N 1
ATOM 756 C CA . LEU A 1 94 ? -1.983 -5.737 -3.548 1.00 89.19 94 LEU A CA 1
ATOM 757 C C . LEU A 1 94 ? -2.394 -6.103 -4.970 1.00 89.19 94 LEU A C 1
ATOM 759 O O . LEU A 1 94 ? -3.558 -6.407 -5.223 1.00 89.19 94 LEU A O 1
ATOM 763 N N . ALA A 1 95 ? -1.441 -6.041 -5.899 1.00 87.81 95 ALA A N 1
ATOM 764 C CA . ALA A 1 95 ? -1.636 -6.602 -7.232 1.00 87.81 95 ALA A CA 1
ATOM 765 C C . ALA A 1 95 ? -1.620 -8.128 -7.110 1.00 87.81 95 ALA A C 1
ATOM 767 O O . ALA A 1 95 ? -0.883 -8.635 -6.265 1.00 87.81 95 ALA A O 1
ATOM 768 N N . GLN A 1 96 ? -2.354 -8.849 -7.960 1.00 83.69 96 GLN A N 1
ATOM 769 C CA . GLN A 1 96 ? -2.281 -10.315 -7.979 1.00 83.69 96 GLN A CA 1
ATOM 770 C C . GLN A 1 96 ? -0.833 -10.800 -8.136 1.00 83.69 96 GLN A C 1
ATOM 772 O O . GLN A 1 96 ? -0.416 -11.697 -7.430 1.00 83.69 96 GLN A O 1
ATOM 777 N N . THR A 1 97 ? -0.026 -10.121 -8.951 1.00 78.69 97 THR A N 1
ATOM 778 C CA . THR A 1 97 ? 1.398 -10.436 -9.158 1.00 78.69 97 THR A CA 1
ATOM 779 C C . THR A 1 97 ? 2.298 -10.168 -7.944 1.00 78.69 97 THR A C 1
ATOM 781 O O . THR A 1 97 ? 3.481 -10.474 -7.991 1.00 78.69 97 THR A O 1
ATOM 784 N N . CYS A 1 98 ? 1.791 -9.521 -6.888 1.00 75.88 98 CYS A N 1
ATOM 785 C CA . CYS A 1 98 ? 2.494 -9.399 -5.606 1.00 75.88 98 CYS A CA 1
ATOM 786 C C . CYS A 1 98 ? 2.114 -10.522 -4.626 1.00 75.88 98 CYS A C 1
ATOM 788 O O . CYS A 1 98 ? 2.717 -10.618 -3.558 1.00 75.88 98 CYS A O 1
ATOM 790 N N . LEU A 1 99 ? 1.083 -11.305 -4.947 1.00 67.19 99 LEU A N 1
ATOM 791 C CA . LEU A 1 99 ? 0.680 -12.488 -4.205 1.00 67.19 99 LEU A CA 1
ATOM 792 C C . LEU A 1 99 ? 1.405 -13.662 -4.863 1.00 67.19 99 LEU A C 1
ATOM 794 O O . LEU A 1 99 ? 1.270 -13.857 -6.066 1.00 67.19 99 LEU A O 1
ATOM 798 N N . SER A 1 100 ? 2.217 -14.398 -4.110 1.00 55.72 100 SER A N 1
ATOM 799 C CA . SER A 1 100 ? 2.737 -15.683 -4.587 1.00 55.72 100 SER A CA 1
ATOM 800 C C . SER A 1 100 ? 1.555 -16.625 -4.807 1.00 55.72 100 SER A C 1
ATOM 802 O O . SER A 1 100 ? 0.687 -16.693 -3.927 1.00 55.72 100 SER A O 1
ATOM 804 N N . ASP A 1 101 ? 1.524 -17.287 -5.963 1.00 47.47 101 ASP A N 1
ATOM 805 C CA . ASP A 1 101 ? 0.547 -18.335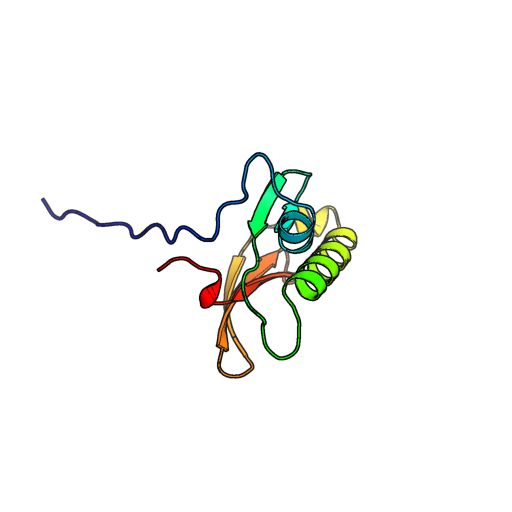 -6.285 1.00 47.47 101 ASP A CA 1
ATOM 806 C C . ASP A 1 101 ? 0.580 -19.480 -5.259 1.00 47.47 101 ASP A C 1
ATOM 808 O O . ASP A 1 101 ? 1.694 -19.854 -4.816 1.00 47.47 101 ASP A O 1
#

Organism: NCBI:txid46626

Radius of gyration: 14.64 Å; chains: 1; bounding box: 33×49×33 Å